Protein AF-A0A7V8V352-F1 (afdb_monomer)

Sequence (129 aa):
MIEIRHKSSGDVLRQLKLKTLAGAKLSDCDLSMAKLRGNFSRANLNRSDLRASDLKGANLRRASLKKDCLEGAIFIGADLTDANLEGAKLTGAKFFNAILRGTLLEDSEMDIRVGNGGLGKKNKSPSKS

Nearest PDB structures (foldseek):
  4ycq-assembly1_A-2  TM=8.518E-01  e=5.090E-07  synthetic construct
  2f3l-assembly1_A  TM=9.581E-01  e=6.364E-06  Crocosphaera subtropica ATCC 51142
  2j8i-assembly2_B  TM=8.548E-01  e=1.098E-06  Nostoc punctiforme
  2j8k-assembly1_A  TM=4.175E-01  e=5.377E-07  Nostoc punctiforme
  2o6w-assembly1_A  TM=4.391E-01  e=4.578E-06  Cyanothece

Structure (mmCIF, N/CA/C/O backbone):
data_AF-A0A7V8V352-F1
#
_entry.id   AF-A0A7V8V352-F1
#
loop_
_atom_site.group_PDB
_atom_site.id
_atom_site.type_symbol
_atom_site.label_atom_id
_atom_site.label_alt_id
_atom_site.label_comp_id
_atom_site.label_asym_id
_atom_site.label_entity_id
_atom_site.label_seq_id
_atom_site.pdbx_PDB_ins_code
_atom_site.Cartn_x
_atom_site.Cartn_y
_atom_site.Cartn_z
_atom_site.occupancy
_atom_site.B_iso_or_equiv
_atom_site.auth_seq_id
_atom_site.auth_comp_id
_atom_site.auth_asym_id
_atom_site.auth_atom_id
_atom_site.pdbx_PDB_model_num
ATOM 1 N N . MET A 1 1 ? 12.913 0.158 -5.454 1.00 65.50 1 MET A N 1
ATOM 2 C CA . MET A 1 1 ? 13.068 -1.297 -5.654 1.00 65.50 1 MET A CA 1
ATOM 3 C C . MET A 1 1 ? 11.848 -1.947 -5.040 1.00 65.50 1 MET A C 1
ATOM 5 O O . MET A 1 1 ? 11.530 -1.584 -3.917 1.00 65.50 1 MET A O 1
ATOM 9 N N . ILE A 1 2 ? 11.145 -2.792 -5.792 1.00 69.75 2 ILE A N 1
ATOM 10 C CA . ILE A 1 2 ? 9.929 -3.483 -5.342 1.00 69.75 2 ILE A CA 1
ATOM 11 C C . ILE A 1 2 ? 10.228 -4.978 -5.286 1.00 69.75 2 ILE A C 1
ATOM 13 O O . ILE A 1 2 ? 10.821 -5.519 -6.219 1.00 69.75 2 ILE A O 1
ATOM 17 N N . GLU A 1 3 ? 9.840 -5.626 -4.195 1.00 76.88 3 GLU A N 1
ATOM 18 C CA . GLU A 1 3 ? 10.036 -7.058 -3.962 1.00 76.88 3 GLU A CA 1
ATOM 19 C C . GLU A 1 3 ? 8.672 -7.750 -3.998 1.00 76.88 3 GLU A C 1
ATOM 21 O O . GLU A 1 3 ? 7.782 -7.378 -3.239 1.00 76.88 3 GLU A O 1
ATOM 26 N N . ILE A 1 4 ? 8.508 -8.733 -4.882 1.00 71.75 4 ILE A N 1
ATOM 27 C CA . ILE A 1 4 ? 7.355 -9.642 -4.904 1.00 71.75 4 ILE A CA 1
ATOM 28 C C . ILE A 1 4 ? 7.743 -10.875 -4.098 1.00 71.75 4 ILE A C 1
ATOM 30 O O . ILE A 1 4 ? 8.831 -11.420 -4.316 1.00 71.75 4 ILE A O 1
ATOM 34 N N . ARG A 1 5 ? 6.877 -11.302 -3.177 1.00 73.44 5 ARG A N 1
ATOM 35 C CA . ARG A 1 5 ? 7.176 -12.360 -2.211 1.00 73.44 5 ARG A CA 1
ATOM 36 C C . ARG A 1 5 ? 6.259 -13.566 -2.373 1.00 73.44 5 ARG A C 1
AT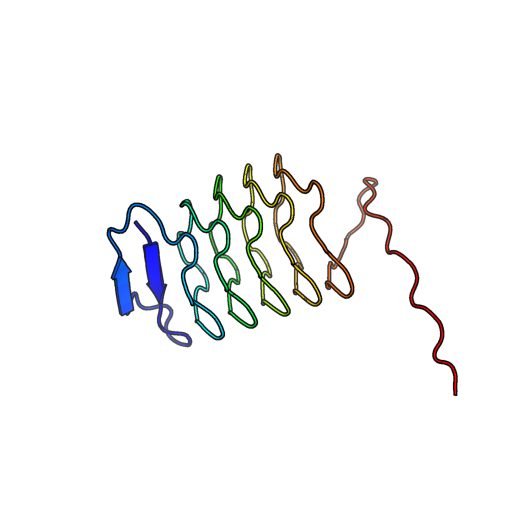OM 38 O O . ARG A 1 5 ? 5.153 -13.458 -2.891 1.00 73.44 5 ARG A O 1
ATOM 45 N N . HIS A 1 6 ? 6.755 -14.731 -1.979 1.00 73.44 6 HIS A N 1
ATOM 46 C CA . HIS A 1 6 ? 5.988 -15.964 -1.957 1.00 73.44 6 HIS A CA 1
ATOM 47 C C . HIS A 1 6 ? 5.031 -15.955 -0.768 1.00 73.44 6 HIS A C 1
ATOM 49 O O . HIS A 1 6 ? 5.440 -15.667 0.355 1.00 73.44 6 HIS A O 1
ATOM 55 N N . LYS A 1 7 ? 3.770 -16.313 -1.014 1.00 55.19 7 LYS A N 1
ATOM 56 C CA . LYS A 1 7 ? 2.672 -16.119 -0.063 1.00 55.19 7 LYS A CA 1
ATOM 57 C C . LYS A 1 7 ? 2.824 -16.824 1.278 1.00 55.19 7 LYS A C 1
ATOM 59 O O . LYS A 1 7 ? 2.442 -16.283 2.310 1.00 55.19 7 LYS A O 1
ATOM 64 N N . SER A 1 8 ? 3.354 -18.043 1.278 1.00 61.47 8 SER A N 1
ATOM 65 C CA . SER A 1 8 ? 3.478 -18.838 2.506 1.00 61.47 8 SER A CA 1
ATOM 66 C C . SER A 1 8 ? 4.854 -18.747 3.158 1.00 61.47 8 SER A C 1
ATOM 68 O O . SER A 1 8 ? 4.941 -18.842 4.377 1.00 61.47 8 SER A O 1
ATOM 70 N N . SER A 1 9 ? 5.920 -18.565 2.374 1.00 77.12 9 SER A N 1
ATOM 71 C CA . SER A 1 9 ? 7.295 -18.558 2.896 1.00 77.12 9 SER A CA 1
ATOM 72 C C . SER A 1 9 ? 7.881 -17.157 3.079 1.00 77.12 9 SER A C 1
ATOM 74 O O . SER A 1 9 ? 8.866 -16.999 3.789 1.00 77.12 9 SER A O 1
ATOM 76 N N . GLY A 1 10 ? 7.297 -16.126 2.458 1.00 69.06 10 GLY A N 1
ATOM 77 C CA . GLY A 1 10 ? 7.813 -14.754 2.489 1.00 69.06 10 GLY A CA 1
ATOM 78 C C . GLY A 1 10 ? 9.064 -14.528 1.630 1.00 69.06 10 GLY A C 1
ATOM 79 O O . GLY A 1 10 ? 9.573 -13.401 1.583 1.00 69.06 10 GLY A O 1
ATOM 80 N N . ASP A 1 11 ? 9.549 -15.563 0.936 1.00 78.25 11 ASP A N 1
ATOM 81 C CA . ASP A 1 11 ? 10.738 -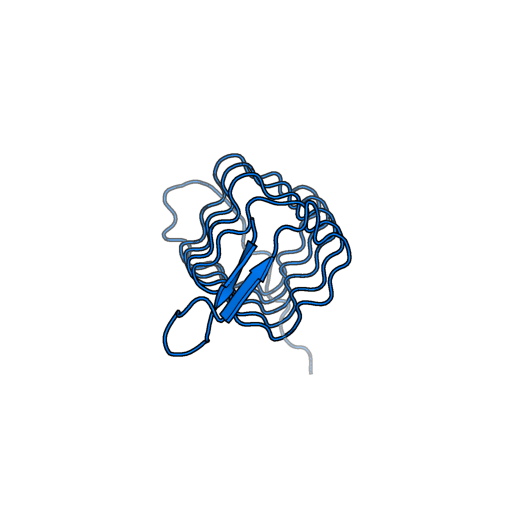15.503 0.084 1.00 78.25 11 ASP A CA 1
ATOM 82 C C . ASP A 1 11 ? 10.558 -14.497 -1.046 1.00 78.25 11 ASP A C 1
ATOM 84 O O . ASP A 1 11 ? 9.487 -14.400 -1.639 1.00 78.25 11 ASP A O 1
ATOM 88 N N . VAL A 1 12 ? 11.612 -13.759 -1.392 1.00 79.38 12 VAL A N 1
ATOM 89 C CA . VAL A 1 12 ? 11.563 -12.832 -2.528 1.00 79.38 12 VAL A CA 1
ATOM 90 C C . VAL A 1 12 ? 11.571 -13.636 -3.830 1.00 79.38 12 VAL A C 1
ATOM 92 O O . VAL A 1 12 ? 12.616 -14.106 -4.267 1.00 79.38 12 VAL A O 1
ATOM 95 N N . LEU A 1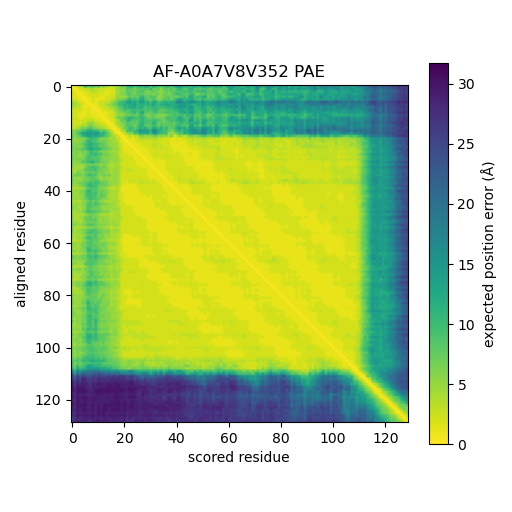 13 ? 10.410 -13.753 -4.478 1.00 69.75 13 LEU A N 1
ATOM 96 C CA . LEU A 1 13 ? 10.254 -14.410 -5.780 1.00 69.75 13 LEU A CA 1
ATOM 97 C C . LEU A 1 13 ? 10.838 -13.572 -6.913 1.00 69.75 13 LEU A C 1
ATOM 99 O O . LEU A 1 13 ? 11.378 -14.100 -7.884 1.00 69.75 13 LEU A O 1
ATOM 103 N N . ARG A 1 14 ? 10.685 -12.246 -6.827 1.00 72.81 14 ARG A N 1
ATOM 104 C CA . ARG A 1 14 ? 11.129 -11.342 -7.888 1.00 72.81 14 ARG A CA 1
ATOM 105 C C . ARG A 1 14 ? 11.463 -9.965 -7.348 1.00 72.81 14 ARG A C 1
ATOM 107 O O . ARG A 1 14 ? 10.678 -9.355 -6.629 1.00 72.81 14 ARG A O 1
ATOM 114 N N . GLN A 1 15 ? 12.602 -9.435 -7.782 1.00 75.25 15 GLN A N 1
ATOM 115 C CA . GLN A 1 15 ? 12.971 -8.039 -7.573 1.00 75.25 15 GLN A CA 1
ATOM 116 C C . GLN A 1 15 ? 12.700 -7.239 -8.847 1.00 75.25 15 GLN A C 1
ATOM 118 O O . GLN A 1 15 ? 13.217 -7.549 -9.920 1.00 75.25 15 GLN A O 1
ATOM 123 N N . LEU A 1 16 ? 11.901 -6.183 -8.731 1.00 72.50 16 LEU A N 1
ATOM 124 C CA . LEU A 1 16 ? 11.629 -5.247 -9.813 1.00 72.50 16 LEU A CA 1
ATOM 125 C C . LEU A 1 16 ? 12.399 -3.946 -9.566 1.00 72.50 16 LEU A C 1
ATOM 127 O O . LEU A 1 16 ? 12.129 -3.189 -8.626 1.00 72.50 16 LEU A O 1
ATOM 131 N N . LYS A 1 17 ? 13.348 -3.651 -10.459 1.00 69.00 17 LYS A N 1
ATOM 132 C CA . LYS A 1 17 ? 14.024 -2.345 -10.555 1.00 69.00 17 LYS A CA 1
ATOM 133 C C . LYS A 1 17 ? 13.225 -1.374 -11.434 1.00 69.00 17 LYS A C 1
ATOM 135 O O . LYS A 1 17 ? 13.781 -0.682 -12.278 1.00 69.00 17 LYS A O 1
ATOM 140 N N . LEU A 1 18 ? 11.907 -1.337 -11.260 1.00 66.69 18 LEU A N 1
ATOM 141 C CA . LEU A 1 18 ? 11.051 -0.392 -11.973 1.00 66.69 18 LEU A CA 1
ATOM 142 C C . LEU A 1 18 ? 10.978 0.922 -11.188 1.00 66.69 18 LEU A C 1
ATOM 144 O O . LEU A 1 18 ? 10.818 0.917 -9.967 1.00 66.69 18 LEU A O 1
ATOM 148 N N . LYS A 1 19 ? 11.108 2.054 -11.893 1.00 70.50 19 LYS A N 1
ATOM 149 C CA . LYS A 1 19 ? 10.928 3.397 -11.309 1.00 70.50 19 LYS A CA 1
ATOM 150 C C . LYS A 1 19 ? 9.455 3.696 -10.993 1.00 70.50 19 LYS A C 1
ATOM 152 O O . LYS A 1 19 ? 9.170 4.594 -10.208 1.00 70.50 19 LYS A O 1
ATOM 157 N N . THR A 1 20 ? 8.526 2.956 -11.600 1.00 82.94 20 THR A N 1
ATOM 158 C CA . THR A 1 20 ? 7.081 3.140 -11.450 1.00 82.94 20 THR A CA 1
ATOM 159 C C . THR A 1 20 ? 6.334 1.823 -11.670 1.00 82.94 20 THR A C 1
ATOM 161 O O . THR A 1 20 ? 6.744 1.003 -12.489 1.00 82.94 20 THR A O 1
ATOM 164 N N . LEU A 1 21 ? 5.241 1.647 -10.936 1.00 88.50 21 LEU A N 1
ATOM 165 C CA . LEU A 1 21 ? 4.181 0.659 -11.139 1.00 88.50 21 LEU A CA 1
ATOM 166 C C . LEU A 1 21 ? 2.832 1.366 -11.366 1.00 88.50 21 LEU A C 1
ATOM 168 O O . LEU A 1 21 ? 1.769 0.814 -11.089 1.00 88.50 21 LEU A O 1
ATOM 172 N N . ALA A 1 22 ? 2.859 2.606 -11.863 1.00 93.38 22 ALA A N 1
ATOM 173 C CA . ALA A 1 22 ? 1.646 3.326 -12.217 1.00 93.38 22 ALA A CA 1
ATOM 174 C C . ALA A 1 22 ? 0.837 2.537 -13.260 1.00 93.38 22 ALA A C 1
ATOM 176 O O . ALA A 1 22 ? 1.385 2.081 -14.264 1.00 93.38 22 ALA A O 1
ATOM 177 N N . GLY A 1 23 ? -0.459 2.354 -13.008 1.00 93.38 23 GLY A N 1
ATOM 178 C CA . GLY A 1 23 ? -1.343 1.554 -13.862 1.00 93.38 23 GLY A CA 1
ATOM 179 C C . GLY A 1 23 ? -1.059 0.046 -13.866 1.00 93.38 23 GLY A C 1
ATOM 180 O O . GLY A 1 23 ? -1.654 -0.672 -14.669 1.00 93.38 23 GLY A O 1
ATOM 181 N N . ALA A 1 24 ? -0.161 -0.454 -13.008 1.00 91.88 24 ALA A N 1
ATOM 182 C CA . ALA A 1 24 ? 0.156 -1.876 -12.959 1.00 91.88 24 ALA A CA 1
ATOM 183 C C . ALA A 1 24 ? -1.071 -2.710 -12.565 1.00 91.88 24 ALA A C 1
ATOM 185 O O . ALA A 1 24 ? -1.890 -2.301 -11.739 1.00 91.88 24 ALA A O 1
ATOM 186 N N . LYS A 1 25 ? -1.174 -3.904 -13.151 1.00 93.25 25 LYS A N 1
ATOM 187 C CA . LYS A 1 25 ? -2.176 -4.912 -12.797 1.00 93.25 25 LYS A CA 1
ATOM 188 C C . LYS A 1 25 ? -1.541 -5.872 -11.799 1.00 93.25 25 LYS A C 1
ATOM 190 O O . LYS A 1 25 ? -0.742 -6.717 -12.185 1.00 93.25 25 LYS A O 1
ATOM 195 N N . LEU A 1 26 ? -1.861 -5.670 -10.531 1.00 89.88 26 LEU A N 1
ATOM 196 C CA . LEU A 1 26 ? -1.328 -6.389 -9.376 1.00 89.88 26 LEU A CA 1
ATOM 197 C C . LEU A 1 26 ? -2.464 -6.983 -8.538 1.00 89.88 26 LEU A C 1
ATOM 199 O O . LEU A 1 26 ? -2.278 -7.211 -7.355 1.00 89.88 26 LEU A O 1
ATOM 203 N N . SER A 1 27 ? -3.650 -7.176 -9.117 1.00 93.31 27 SER A N 1
ATOM 204 C CA . SER A 1 27 ? -4.775 -7.777 -8.406 1.00 93.31 27 SER A CA 1
ATOM 205 C C . SER A 1 27 ? -4.454 -9.209 -7.994 1.00 93.31 27 SER A C 1
ATOM 207 O O . SER A 1 27 ? -3.731 -9.909 -8.708 1.00 93.31 27 SER A O 1
ATOM 209 N N . ASP A 1 28 ? -5.031 -9.637 -6.873 1.00 91.25 28 ASP A N 1
ATOM 210 C CA . ASP A 1 28 ? -4.913 -10.999 -6.346 1.00 91.25 28 ASP A CA 1
ATOM 211 C C . ASP A 1 28 ? -3.444 -11.428 -6.073 1.00 91.25 28 ASP A C 1
ATOM 213 O O . ASP A 1 28 ? -3.125 -12.619 -6.039 1.00 91.25 28 ASP A O 1
ATOM 217 N N . CYS A 1 29 ? -2.532 -10.464 -5.883 1.00 87.38 29 CYS A N 1
ATOM 218 C CA . CYS A 1 29 ? -1.110 -10.713 -5.643 1.00 87.38 29 CYS A CA 1
ATOM 219 C C . CYS A 1 29 ? -0.791 -10.854 -4.151 1.00 87.38 29 CYS A C 1
ATOM 221 O O . CYS A 1 29 ? -1.459 -10.279 -3.291 1.00 87.38 29 CYS A O 1
ATOM 223 N N . ASP A 1 30 ? 0.301 -11.560 -3.850 1.00 89.25 30 ASP A N 1
ATOM 224 C CA . ASP A 1 30 ? 0.933 -11.471 -2.538 1.00 89.25 30 ASP A CA 1
ATOM 225 C C . ASP A 1 30 ? 2.034 -10.409 -2.541 1.00 89.25 30 ASP A C 1
ATOM 227 O O . ASP A 1 30 ? 3.055 -10.523 -3.228 1.00 89.25 30 ASP A O 1
ATOM 231 N N . LEU A 1 31 ? 1.787 -9.352 -1.781 1.00 89.81 31 LEU A N 1
ATOM 232 C CA . LEU A 1 31 ? 2.686 -8.233 -1.538 1.00 89.81 31 LEU A CA 1
ATOM 233 C C . LEU A 1 31 ? 2.871 -8.023 -0.025 1.00 89.81 31 LEU A C 1
ATOM 235 O O . LEU A 1 31 ? 3.236 -6.928 0.420 1.00 89.81 31 LEU A O 1
ATOM 239 N N . SER A 1 32 ? 2.620 -9.061 0.775 1.00 90.94 32 SER A N 1
ATOM 240 C CA . SER A 1 32 ? 2.795 -9.016 2.219 1.00 90.94 32 SER A CA 1
ATOM 241 C C . SER A 1 32 ? 4.263 -8.739 2.554 1.00 90.94 32 SER A C 1
ATOM 243 O O . SER A 1 32 ? 5.190 -9.220 1.897 1.00 90.94 32 SER A O 1
ATOM 245 N N . MET A 1 33 ? 4.492 -7.869 3.540 1.00 91.06 33 MET A N 1
ATOM 246 C CA . MET A 1 33 ? 5.818 -7.385 3.950 1.00 91.06 33 MET A CA 1
ATOM 247 C C . MET A 1 33 ? 6.661 -6.742 2.826 1.00 91.06 33 MET A C 1
ATOM 249 O O . MET A 1 33 ? 7.861 -6.505 3.000 1.00 91.06 33 MET A O 1
ATOM 253 N N . ALA A 1 34 ? 6.079 -6.461 1.656 1.00 88.94 34 ALA A N 1
ATOM 254 C CA . ALA A 1 34 ? 6.814 -5.903 0.532 1.00 88.94 34 ALA A CA 1
ATOM 255 C C . ALA A 1 34 ? 7.206 -4.441 0.787 1.00 88.94 34 ALA A C 1
ATOM 257 O O . ALA A 1 34 ? 6.478 -3.667 1.410 1.00 88.94 34 ALA A O 1
ATOM 258 N N . LYS A 1 35 ? 8.356 -4.034 0.239 1.00 90.56 35 LYS A N 1
ATOM 259 C CA . LYS A 1 35 ? 8.786 -2.630 0.211 1.00 90.56 35 LYS A CA 1
ATOM 260 C C . LYS A 1 35 ? 8.210 -1.947 -1.031 1.00 90.56 35 LYS A C 1
ATOM 262 O O . LYS A 1 35 ? 8.707 -2.140 -2.139 1.00 90.56 35 LYS A O 1
ATOM 267 N N . LEU A 1 36 ? 7.177 -1.130 -0.843 1.00 90.94 36 LEU A N 1
ATOM 268 C CA . LEU A 1 36 ? 6.341 -0.532 -1.891 1.00 90.94 36 LEU A CA 1
ATOM 269 C C . LEU A 1 36 ? 6.373 1.009 -1.867 1.00 90.94 36 LEU A C 1
ATOM 271 O O . LEU A 1 36 ? 5.382 1.677 -2.145 1.00 90.94 36 LEU A O 1
ATOM 275 N N . ARG A 1 37 ? 7.531 1.612 -1.582 1.00 90.50 37 ARG A N 1
ATOM 276 C CA . ARG A 1 37 ? 7.719 3.078 -1.476 1.00 90.50 37 ARG A CA 1
ATOM 277 C C . ARG A 1 37 ? 7.809 3.817 -2.829 1.00 90.50 37 ARG A C 1
ATOM 279 O O . ARG A 1 37 ? 8.671 4.669 -3.023 1.00 90.50 37 ARG A O 1
ATOM 286 N N . GLY A 1 38 ? 6.999 3.426 -3.810 1.00 91.00 38 GLY A N 1
ATOM 287 C CA . GLY A 1 38 ? 7.105 3.864 -5.209 1.00 91.00 38 GLY A CA 1
ATOM 288 C C . GLY A 1 38 ? 5.875 4.597 -5.743 1.00 91.00 38 GLY A C 1
ATOM 289 O O . GLY A 1 38 ? 4.968 4.967 -5.002 1.00 91.00 38 GLY A O 1
ATOM 290 N N . ASN A 1 39 ? 5.840 4.792 -7.063 1.00 94.12 39 ASN A N 1
ATOM 291 C CA . ASN A 1 39 ? 4.654 5.284 -7.757 1.00 94.12 39 ASN A CA 1
ATOM 292 C C . ASN A 1 39 ? 3.757 4.114 -8.183 1.00 94.12 39 ASN A C 1
ATOM 294 O O . ASN A 1 39 ? 4.138 3.334 -9.047 1.00 94.12 39 ASN A O 1
ATOM 298 N N . PHE A 1 40 ? 2.572 4.043 -7.592 1.00 95.56 40 PHE A N 1
ATOM 299 C CA . PHE A 1 40 ? 1.488 3.093 -7.842 1.00 95.56 40 PHE A CA 1
ATOM 300 C C . PHE A 1 40 ? 0.213 3.818 -8.287 1.00 95.56 40 PHE A C 1
ATOM 302 O O . PHE A 1 40 ? -0.888 3.280 -8.182 1.00 95.56 40 PHE A O 1
ATOM 309 N N . SER A 1 41 ? 0.327 5.059 -8.763 1.00 97.44 41 SER A N 1
ATOM 310 C CA . SER A 1 41 ? -0.843 5.820 -9.191 1.00 97.44 41 SER A CA 1
ATOM 311 C C . SER A 1 41 ? -1.629 5.044 -10.249 1.00 97.44 41 SER A C 1
ATOM 313 O O . SER A 1 41 ? -1.059 4.502 -11.196 1.00 97.44 41 SER A O 1
ATOM 315 N N . ARG A 1 42 ? -2.951 4.961 -10.079 1.00 97.94 42 ARG A N 1
ATOM 316 C CA . ARG A 1 42 ? -3.857 4.180 -10.944 1.00 97.94 42 ARG A CA 1
ATOM 317 C C . ARG A 1 42 ? -3.576 2.670 -10.996 1.00 97.94 42 ARG A C 1
ATOM 319 O O . ARG A 1 42 ? -4.132 1.999 -11.862 1.00 97.94 42 ARG A O 1
ATOM 326 N N . ALA A 1 43 ? -2.716 2.125 -10.133 1.00 97.06 43 ALA A N 1
ATOM 327 C CA . ALA A 1 43 ? -2.501 0.683 -10.067 1.00 97.06 43 ALA A CA 1
ATOM 328 C C . ALA A 1 43 ? -3.774 -0.029 -9.592 1.00 97.06 43 ALA A C 1
ATOM 330 O O . ALA A 1 43 ? -4.534 0.498 -8.777 1.00 97.06 43 ALA A O 1
ATOM 331 N N . ASN A 1 44 ? -3.989 -1.238 -10.098 1.00 97.75 44 ASN A N 1
ATOM 332 C CA . ASN A 1 44 ? -5.027 -2.139 -9.622 1.00 97.75 44 ASN A CA 1
ATOM 333 C C . ASN A 1 44 ? -4.382 -3.181 -8.706 1.00 97.75 44 ASN A C 1
ATOM 335 O O . ASN A 1 44 ? -3.694 -4.069 -9.201 1.00 97.75 44 ASN A O 1
ATOM 339 N N . LEU A 1 45 ? -4.603 -3.048 -7.403 1.00 96.88 45 LEU A N 1
ATOM 340 C CA . LEU A 1 45 ? -4.125 -3.935 -6.343 1.00 96.88 45 LEU A CA 1
ATOM 341 C C . LEU A 1 45 ? -5.248 -4.808 -5.769 1.00 96.88 45 LEU A C 1
ATOM 343 O O . LEU A 1 45 ? -4.968 -5.614 -4.901 1.00 96.88 45 LEU A O 1
ATOM 347 N N . ASN A 1 46 ? -6.481 -4.701 -6.272 1.00 97.81 46 ASN A N 1
ATOM 348 C CA . ASN A 1 46 ? -7.664 -5.324 -5.674 1.00 97.81 46 ASN A CA 1
ATOM 349 C C . ASN A 1 46 ? -7.467 -6.785 -5.247 1.00 97.81 46 ASN A C 1
ATOM 351 O O . ASN A 1 46 ? -6.961 -7.601 -6.023 1.00 97.81 46 ASN A O 1
ATOM 355 N N . ARG A 1 47 ? -7.996 -7.112 -4.063 1.00 95.94 47 ARG A N 1
ATOM 356 C CA . ARG A 1 47 ? -7.936 -8.425 -3.408 1.00 95.94 47 ARG A CA 1
ATOM 357 C C . ARG A 1 47 ? -6.510 -8.930 -3.172 1.00 95.94 47 ARG A C 1
ATOM 359 O O . ARG A 1 47 ? -6.301 -10.138 -3.073 1.00 95.94 47 ARG A O 1
ATOM 366 N N . SER A 1 48 ? -5.532 -8.034 -3.087 1.00 94.81 48 SER A N 1
ATOM 367 C CA . SER A 1 48 ? -4.159 -8.424 -2.765 1.00 94.81 48 SER A CA 1
ATOM 368 C C . SER A 1 48 ? -3.936 -8.534 -1.267 1.00 94.81 48 SER A C 1
ATOM 370 O O . SER A 1 48 ? -4.632 -7.929 -0.446 1.00 94.81 48 SER A O 1
ATOM 372 N N . ASP A 1 49 ? -2.910 -9.298 -0.914 1.00 95.38 49 ASP A N 1
ATOM 373 C CA . ASP A 1 49 ? -2.370 -9.316 0.435 1.00 95.38 49 ASP A CA 1
ATOM 374 C C . ASP A 1 49 ? -1.246 -8.286 0.541 1.00 95.38 49 ASP A C 1
ATOM 376 O O . ASP A 1 49 ? -0.221 -8.402 -0.120 1.00 95.38 49 ASP A O 1
ATOM 380 N N . LEU A 1 50 ? -1.450 -7.257 1.354 1.00 95.31 50 LEU A N 1
ATOM 381 C CA . LEU A 1 50 ? -0.505 -6.176 1.625 1.00 95.31 50 LEU A CA 1
ATOM 382 C C . LEU A 1 50 ? -0.212 -6.076 3.130 1.00 95.31 50 LEU A C 1
ATOM 384 O O . LEU A 1 50 ? 0.237 -5.026 3.610 1.00 95.31 50 LEU A O 1
ATOM 388 N N . ARG A 1 51 ? -0.453 -7.152 3.891 1.00 95.50 51 ARG A N 1
ATOM 389 C CA . ARG A 1 51 ? -0.217 -7.176 5.337 1.00 95.50 51 ARG A CA 1
ATOM 390 C C . ARG A 1 51 ? 1.222 -6.813 5.657 1.00 95.50 51 ARG A C 1
ATOM 392 O O . ARG A 1 51 ? 2.155 -7.299 5.017 1.00 95.50 51 ARG A O 1
ATOM 399 N N . ALA A 1 52 ? 1.398 -5.935 6.640 1.00 95.12 52 ALA A N 1
ATOM 400 C CA . ALA A 1 52 ? 2.694 -5.422 7.085 1.00 95.12 52 ALA A CA 1
ATOM 401 C C . ALA A 1 52 ? 3.591 -4.843 5.964 1.00 95.12 52 ALA A C 1
ATOM 403 O O . ALA A 1 52 ? 4.804 -4.720 6.143 1.00 95.12 52 ALA A O 1
ATOM 404 N N . SER A 1 53 ? 3.027 -4.484 4.805 1.00 95.12 53 SER A N 1
ATOM 405 C CA . SER A 1 53 ? 3.788 -3.878 3.711 1.00 95.12 53 SER A CA 1
ATOM 406 C C . SER A 1 53 ? 4.224 -2.447 4.046 1.00 95.12 53 SER A C 1
ATOM 408 O O . SER A 1 53 ? 3.579 -1.719 4.807 1.00 95.12 53 SER A O 1
ATOM 410 N N . ASP A 1 54 ? 5.347 -2.032 3.468 1.00 95.38 54 ASP A N 1
ATOM 411 C CA . ASP A 1 54 ? 5.927 -0.707 3.657 1.00 95.38 54 ASP A CA 1
ATOM 412 C C . ASP A 1 54 ? 5.623 0.190 2.453 1.00 95.38 54 ASP A C 1
ATOM 414 O O . ASP A 1 54 ? 6.334 0.179 1.444 1.00 95.38 54 ASP A O 1
ATOM 418 N N . LEU A 1 55 ? 4.566 0.988 2.583 1.00 96.00 55 LEU A N 1
ATOM 419 C CA . LEU A 1 55 ? 4.076 1.958 1.601 1.00 96.00 55 LEU A CA 1
ATOM 420 C C . LEU A 1 55 ? 4.460 3.397 1.991 1.00 96.00 55 LEU A C 1
ATOM 422 O O . LEU A 1 55 ? 3.827 4.357 1.549 1.00 96.00 55 LEU A O 1
ATOM 426 N N . LYS A 1 56 ? 5.498 3.582 2.823 1.00 96.25 56 LYS A N 1
ATOM 427 C CA . LYS A 1 56 ? 5.919 4.913 3.281 1.00 96.25 56 LYS A CA 1
ATOM 428 C C . LYS A 1 56 ? 6.249 5.817 2.088 1.00 96.25 56 LYS A C 1
ATOM 430 O O . LYS A 1 56 ? 7.118 5.491 1.280 1.00 96.25 56 LYS A O 1
ATOM 435 N N . GLY A 1 57 ? 5.583 6.968 2.002 1.00 96.44 57 GLY A N 1
ATOM 436 C CA . GLY A 1 57 ? 5.770 7.935 0.915 1.00 96.44 57 GLY A CA 1
ATOM 437 C C . GLY A 1 57 ? 5.312 7.454 -0.467 1.00 96.44 57 GLY A C 1
ATOM 438 O O . GLY A 1 57 ? 5.654 8.085 -1.464 1.00 96.44 57 GLY A O 1
ATOM 439 N N . ALA A 1 58 ? 4.581 6.338 -0.561 1.00 96.50 58 ALA A N 1
ATOM 440 C CA . ALA A 1 58 ? 4.099 5.832 -1.839 1.00 96.50 58 ALA A CA 1
ATOM 441 C C . ALA A 1 58 ? 3.082 6.795 -2.472 1.00 96.50 58 ALA A C 1
ATOM 443 O O . ALA A 1 58 ? 2.248 7.385 -1.786 1.00 96.50 58 ALA A O 1
ATOM 444 N N . ASN A 1 59 ? 3.113 6.916 -3.799 1.00 97.62 59 ASN A N 1
ATOM 445 C CA . ASN A 1 59 ? 2.064 7.596 -4.555 1.00 97.62 59 ASN A CA 1
ATOM 446 C C . ASN A 1 59 ? 1.032 6.555 -5.000 1.00 97.62 59 ASN A C 1
ATOM 448 O O . ASN A 1 59 ? 1.287 5.801 -5.933 1.00 97.62 59 ASN A O 1
ATOM 452 N N . LEU A 1 60 ? -0.123 6.534 -4.346 1.00 98.06 60 LEU A N 1
ATOM 453 C CA . LEU A 1 60 ? -1.258 5.641 -4.594 1.00 98.06 60 LEU A CA 1
ATOM 454 C C . LEU A 1 60 ? -2.455 6.406 -5.170 1.00 98.06 60 LEU A C 1
ATOM 456 O O . LEU A 1 60 ? -3.596 5.953 -5.078 1.00 98.06 60 LEU A O 1
ATOM 460 N N . ARG A 1 61 ? -2.224 7.579 -5.771 1.00 98.50 61 ARG A N 1
ATOM 461 C CA . ARG A 1 61 ? -3.312 8.411 -6.290 1.00 98.50 61 ARG A CA 1
ATOM 462 C C . ARG A 1 61 ? -4.153 7.628 -7.286 1.00 98.50 61 ARG A C 1
ATOM 464 O O . ARG A 1 61 ? -3.616 7.107 -8.270 1.00 98.50 61 ARG A O 1
ATOM 471 N N . ARG A 1 62 ? -5.468 7.589 -7.071 1.00 98.56 62 ARG A N 1
ATOM 472 C CA . ARG A 1 62 ? -6.424 6.844 -7.910 1.00 98.56 62 ARG A CA 1
ATOM 473 C C . ARG A 1 62 ? -6.129 5.342 -8.024 1.00 98.56 62 ARG A C 1
ATOM 475 O O . ARG A 1 62 ? -6.587 4.715 -8.975 1.00 98.56 62 ARG A O 1
ATOM 482 N N . ALA A 1 63 ? -5.326 4.769 -7.127 1.00 98.50 63 ALA A N 1
ATOM 483 C CA . ALA A 1 63 ? -5.123 3.327 -7.077 1.00 98.50 63 ALA A CA 1
ATOM 484 C C . ALA A 1 63 ? -6.384 2.632 -6.544 1.00 98.50 63 ALA A C 1
ATOM 486 O O . ALA A 1 63 ? -7.133 3.201 -5.748 1.00 98.50 63 ALA A O 1
ATOM 487 N N . SER A 1 64 ? -6.608 1.396 -6.977 1.00 98.56 64 SER A N 1
ATOM 488 C CA . SER A 1 64 ? -7.697 0.5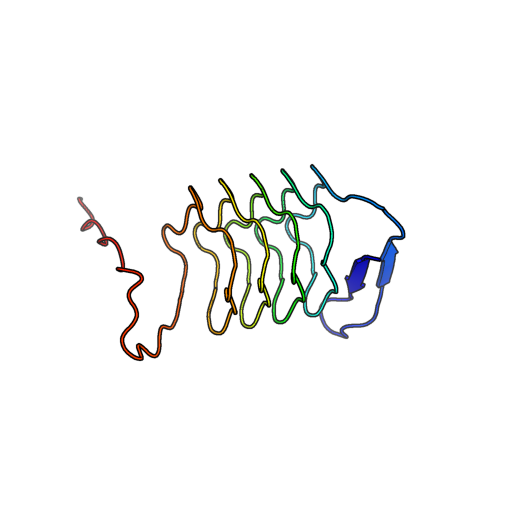49 -6.495 1.00 98.56 64 SER A CA 1
ATOM 489 C C . SER A 1 64 ? -7.113 -0.524 -5.580 1.00 98.56 64 SER A C 1
ATOM 491 O O . SER A 1 64 ? -6.352 -1.359 -6.0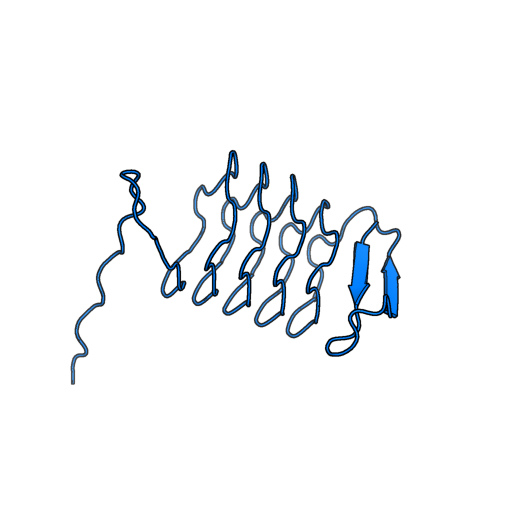55 1.00 98.56 64 SER A O 1
ATOM 493 N N . LEU A 1 65 ? -7.459 -0.475 -4.294 1.00 97.81 65 LEU A N 1
ATOM 494 C CA . LEU A 1 65 ? -7.073 -1.390 -3.210 1.00 97.81 65 LEU A CA 1
ATOM 495 C C . LEU A 1 65 ? -8.322 -2.050 -2.591 1.00 97.81 65 LEU A C 1
ATOM 497 O O . LEU A 1 65 ? -8.452 -2.188 -1.372 1.00 97.81 65 LEU A O 1
ATOM 501 N N . LYS A 1 66 ? -9.314 -2.371 -3.429 1.00 97.69 66 LYS A N 1
ATOM 502 C CA . LYS A 1 66 ? -10.598 -2.900 -2.963 1.00 97.69 66 LYS A CA 1
ATOM 503 C C . LYS A 1 66 ? -10.412 -4.280 -2.368 1.00 97.69 66 LYS A C 1
ATOM 505 O O . LYS A 1 66 ? -9.878 -5.164 -3.038 1.00 97.69 66 LYS A O 1
ATOM 510 N N . LYS A 1 67 ? -10.979 -4.495 -1.182 1.00 96.56 67 LYS A N 1
ATOM 511 C CA . LYS A 1 67 ? -10.957 -5.787 -0.482 1.00 96.56 67 LYS A CA 1
ATOM 512 C C . LYS A 1 67 ? -9.536 -6.313 -0.233 1.00 96.56 67 LYS A C 1
ATOM 514 O O . LYS A 1 67 ? -9.348 -7.522 -0.111 1.00 96.56 67 LYS A O 1
ATOM 519 N N . ASP A 1 68 ? -8.549 -5.420 -0.170 1.00 95.12 68 ASP A N 1
ATOM 520 C CA . ASP A 1 68 ? -7.168 -5.778 0.150 1.00 95.12 68 ASP A CA 1
ATOM 521 C C . ASP A 1 68 ? -7.021 -6.089 1.640 1.00 95.12 68 ASP A C 1
ATOM 523 O O . ASP A 1 68 ? -7.689 -5.499 2.498 1.00 95.12 68 ASP A O 1
ATOM 527 N N . CYS A 1 69 ? -6.096 -6.991 1.964 1.00 96.25 69 CYS A N 1
ATOM 528 C CA . CYS A 1 69 ? -5.671 -7.202 3.340 1.00 96.25 69 CYS A CA 1
ATOM 529 C C . CYS A 1 69 ? -4.504 -6.261 3.659 1.00 96.25 69 CYS A C 1
ATOM 531 O O . CYS A 1 69 ? -3.381 -6.493 3.228 1.00 96.25 69 CYS A O 1
ATOM 533 N N . LEU A 1 70 ? -4.770 -5.183 4.394 1.00 96.44 70 LEU A N 1
ATOM 534 C CA . LEU A 1 70 ? -3.824 -4.105 4.711 1.00 96.44 70 LEU A CA 1
ATOM 535 C C . LEU A 1 70 ? -3.475 -4.053 6.205 1.00 96.44 70 LEU A C 1
ATOM 537 O O . LEU A 1 70 ? -3.036 -3.022 6.720 1.00 96.44 70 LEU A O 1
ATOM 541 N N . GLU A 1 71 ? -3.664 -5.161 6.919 1.00 95.62 71 GLU A N 1
ATOM 542 C CA . GLU A 1 71 ? -3.421 -5.222 8.357 1.00 95.62 71 GLU A CA 1
ATOM 543 C C . GLU A 1 71 ? -1.947 -4.912 8.652 1.00 95.62 71 GLU A C 1
ATOM 545 O O . GLU A 1 71 ? -1.031 -5.500 8.073 1.00 95.62 71 GLU A O 1
ATOM 550 N N . GLY A 1 72 ? -1.703 -3.930 9.519 1.00 95.25 72 GLY A N 1
ATOM 551 C CA . GLY A 1 72 ? -0.353 -3.465 9.846 1.00 95.25 72 GLY A CA 1
ATOM 552 C C . GLY A 1 72 ? 0.402 -2.745 8.717 1.00 95.25 72 GLY A C 1
ATOM 553 O O . GLY A 1 72 ? 1.577 -2.427 8.905 1.00 95.25 72 GLY A O 1
ATOM 554 N N . ALA A 1 73 ? -0.219 -2.472 7.562 1.00 97.06 73 ALA A N 1
ATOM 555 C CA . ALA A 1 73 ? 0.434 -1.772 6.455 1.00 97.06 73 ALA A CA 1
ATOM 556 C C . ALA A 1 73 ? 0.850 -0.338 6.843 1.00 97.06 73 ALA A C 1
ATOM 558 O O . ALA A 1 73 ? 0.161 0.364 7.591 1.00 97.06 73 ALA A O 1
ATOM 559 N N . ILE A 1 74 ? 1.995 0.122 6.334 1.00 97.62 74 ILE A N 1
ATOM 560 C CA . ILE A 1 74 ? 2.592 1.412 6.700 1.00 97.62 74 ILE A CA 1
ATOM 561 C C . ILE A 1 74 ? 2.408 2.412 5.558 1.00 97.62 74 ILE A C 1
ATOM 563 O O . ILE A 1 74 ? 3.186 2.423 4.614 1.00 97.62 74 ILE A O 1
ATOM 567 N N . PHE A 1 75 ? 1.441 3.317 5.687 1.00 97.31 75 PHE A N 1
ATOM 568 C CA . PHE A 1 75 ? 1.136 4.392 4.732 1.00 97.31 75 PHE A CA 1
ATOM 569 C C . PHE A 1 75 ? 1.711 5.756 5.140 1.00 97.31 75 PHE A C 1
ATOM 571 O O . PHE A 1 75 ? 1.232 6.798 4.699 1.00 97.31 75 PHE A O 1
ATOM 578 N N . ILE A 1 76 ? 2.722 5.789 6.011 1.00 97.50 76 ILE A N 1
ATOM 579 C CA . ILE A 1 76 ? 3.247 7.048 6.556 1.00 97.50 76 ILE A CA 1
ATOM 580 C C . ILE A 1 76 ? 3.712 7.972 5.419 1.00 97.50 76 ILE A C 1
ATOM 582 O O . ILE A 1 76 ? 4.596 7.609 4.643 1.00 97.50 76 ILE A O 1
ATOM 586 N N . GLY A 1 77 ? 3.132 9.169 5.317 1.00 97.12 77 GLY A N 1
ATOM 587 C CA . GLY A 1 77 ? 3.440 10.131 4.254 1.00 97.12 77 GLY A CA 1
ATOM 588 C C . GLY A 1 77 ? 2.994 9.728 2.840 1.00 97.12 77 GLY A C 1
ATOM 589 O O . GLY A 1 77 ? 3.437 10.356 1.883 1.00 97.12 77 GLY A O 1
ATOM 590 N N . ALA A 1 78 ? 2.192 8.671 2.675 1.00 98.00 78 ALA A N 1
ATOM 591 C CA . ALA A 1 78 ? 1.709 8.232 1.365 1.00 98.00 78 ALA A CA 1
ATOM 592 C C . ALA A 1 78 ? 0.602 9.154 0.820 1.00 98.00 78 ALA A C 1
ATOM 594 O O . ALA A 1 78 ? -0.195 9.697 1.584 1.00 98.00 78 ALA A O 1
ATOM 595 N N . ASP A 1 79 ? 0.514 9.295 -0.504 1.00 98.50 79 ASP A N 1
ATOM 596 C CA . ASP A 1 79 ? -0.576 10.015 -1.175 1.00 98.50 79 ASP A CA 1
ATOM 597 C C . ASP A 1 79 ? -1.623 9.022 -1.695 1.00 98.50 79 ASP A C 1
ATOM 599 O O . ASP A 1 79 ? -1.394 8.355 -2.703 1.00 98.50 79 ASP A O 1
ATOM 603 N N . LEU A 1 80 ? -2.772 8.939 -1.022 1.00 98.31 80 LEU A N 1
ATOM 604 C CA . LEU A 1 80 ? -3.928 8.121 -1.400 1.00 98.31 80 LEU A CA 1
ATOM 605 C C . LEU A 1 80 ? -5.067 8.965 -1.996 1.00 98.31 80 LEU A C 1
ATOM 607 O O . LEU A 1 80 ? -6.229 8.553 -1.955 1.00 98.31 80 LEU A O 1
ATOM 611 N N . THR A 1 81 ? -4.766 10.145 -2.552 1.00 98.56 81 THR A N 1
ATOM 612 C CA . THR A 1 81 ? -5.793 11.015 -3.143 1.00 98.56 81 THR A CA 1
ATOM 613 C C . THR A 1 81 ? -6.611 10.256 -4.192 1.00 98.56 81 THR A C 1
ATOM 615 O O . THR A 1 81 ? -6.047 9.689 -5.132 1.00 98.56 81 THR A O 1
ATOM 618 N N . ASP A 1 82 ? -7.936 10.262 -4.046 1.00 98.50 82 ASP A N 1
ATOM 619 C CA . ASP A 1 82 ? -8.897 9.541 -4.895 1.00 98.50 82 ASP A CA 1
ATOM 620 C C . ASP A 1 82 ? -8.673 8.010 -4.968 1.00 98.50 82 ASP A C 1
ATOM 622 O O . ASP A 1 82 ? -9.133 7.360 -5.909 1.00 98.50 82 ASP A O 1
ATOM 626 N N . ALA A 1 83 ? -7.923 7.411 -4.036 1.00 98.38 83 ALA A N 1
ATOM 627 C CA . ALA A 1 83 ? -7.735 5.961 -3.983 1.00 98.38 83 ALA A CA 1
ATOM 628 C C . ALA A 1 83 ? -8.999 5.252 -3.479 1.00 98.38 83 ALA A C 1
ATOM 630 O O . ALA A 1 83 ? -9.774 5.810 -2.702 1.00 98.38 83 ALA A O 1
ATOM 631 N N . ASN A 1 84 ? -9.191 4.000 -3.883 1.00 98.31 84 ASN A N 1
ATOM 632 C CA . ASN A 1 84 ? -10.335 3.204 -3.458 1.00 98.31 84 ASN A CA 1
ATOM 633 C C . ASN A 1 84 ? -9.899 2.065 -2.527 1.00 98.31 84 ASN A C 1
ATOM 635 O O . ASN A 1 84 ? -9.241 1.135 -2.975 1.00 98.31 84 ASN A O 1
ATOM 639 N N . LEU A 1 85 ? -10.282 2.148 -1.255 1.00 97.56 85 LEU A N 1
ATOM 640 C CA . LEU A 1 85 ? -10.022 1.183 -0.180 1.00 97.56 85 LEU A CA 1
ATOM 641 C C . LEU A 1 85 ? -11.320 0.497 0.290 1.00 97.56 85 LEU A C 1
ATOM 643 O O . LEU A 1 85 ? -11.413 0.027 1.424 1.00 97.56 85 LEU A O 1
ATOM 647 N N . GLU A 1 86 ? -12.340 0.456 -0.569 1.00 96.81 86 GLU A N 1
ATOM 648 C CA . GLU A 1 86 ? -13.635 -0.158 -0.274 1.00 96.81 86 GLU A CA 1
ATOM 649 C C . GLU A 1 86 ? -13.468 -1.627 0.148 1.00 96.81 86 GLU A C 1
ATOM 651 O O . GLU A 1 86 ? -12.823 -2.421 -0.546 1.00 96.81 86 GLU A O 1
ATOM 656 N N . GLY A 1 87 ? -14.032 -1.992 1.300 1.00 96.25 87 GLY A N 1
ATOM 657 C CA . GLY A 1 87 ? -13.947 -3.343 1.858 1.00 96.25 87 GLY A CA 1
ATOM 658 C C . GLY A 1 87 ? -12.549 -3.783 2.311 1.00 96.25 87 GLY A C 1
ATOM 659 O O . GLY A 1 87 ? -12.352 -4.969 2.574 1.00 96.25 87 GLY A O 1
ATOM 660 N N . ALA A 1 88 ? -11.554 -2.890 2.351 1.00 96.94 88 ALA A N 1
ATOM 661 C CA . ALA A 1 88 ? -10.195 -3.249 2.751 1.00 96.94 88 ALA A CA 1
ATOM 662 C C . ALA A 1 88 ? -10.068 -3.453 4.271 1.00 96.94 88 ALA A C 1
ATOM 664 O O . ALA A 1 88 ? -10.713 -2.760 5.060 1.00 96.94 88 ALA A O 1
ATOM 665 N N . LYS A 1 89 ? -9.189 -4.368 4.693 1.00 96.62 89 LYS A N 1
ATOM 666 C CA . LYS A 1 89 ? -8.910 -4.643 6.114 1.00 96.62 89 LYS A CA 1
ATOM 667 C C . LYS A 1 89 ? -7.729 -3.826 6.603 1.00 96.62 89 LYS A C 1
ATOM 669 O O . LYS A 1 89 ? -6.604 -4.074 6.194 1.00 96.62 89 LYS A O 1
ATOM 674 N N . LEU A 1 90 ? -7.974 -2.864 7.480 1.00 95.19 90 LEU A N 1
ATOM 675 C CA . LEU A 1 90 ? -7.038 -1.802 7.858 1.00 95.19 90 LEU A CA 1
ATOM 676 C C . LEU A 1 90 ? -6.608 -1.859 9.331 1.00 95.19 90 LEU A C 1
ATOM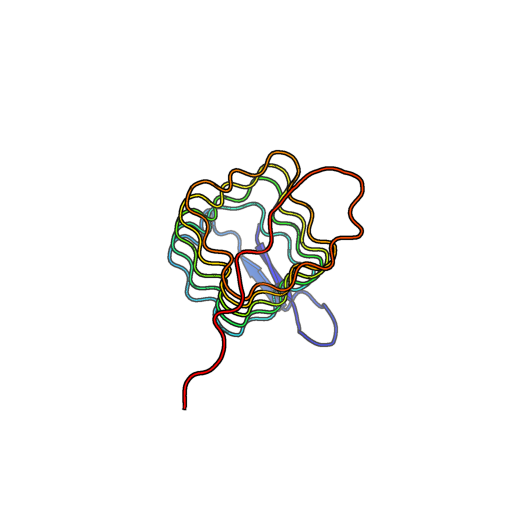 678 O O . LEU A 1 90 ? -5.996 -0.917 9.836 1.00 95.19 90 LEU A O 1
ATOM 682 N N . THR A 1 91 ? -6.899 -2.954 10.035 1.00 94.06 91 THR A N 1
ATOM 683 C CA . THR A 1 91 ? -6.503 -3.155 11.436 1.00 94.06 91 THR A CA 1
ATOM 684 C C . THR A 1 91 ? -5.002 -2.927 11.630 1.00 94.06 91 THR A C 1
ATOM 686 O O . THR A 1 91 ? -4.163 -3.581 11.015 1.00 94.06 91 THR A O 1
ATOM 689 N N . GLY A 1 92 ? -4.643 -1.960 12.477 1.00 93.62 92 GLY A N 1
ATOM 690 C CA . GLY A 1 92 ? -3.247 -1.613 12.766 1.00 93.62 92 GLY A CA 1
ATOM 691 C C . GLY A 1 92 ? -2.486 -0.903 11.635 1.00 93.62 92 GLY A C 1
ATOM 692 O O . GLY A 1 92 ? -1.287 -0.658 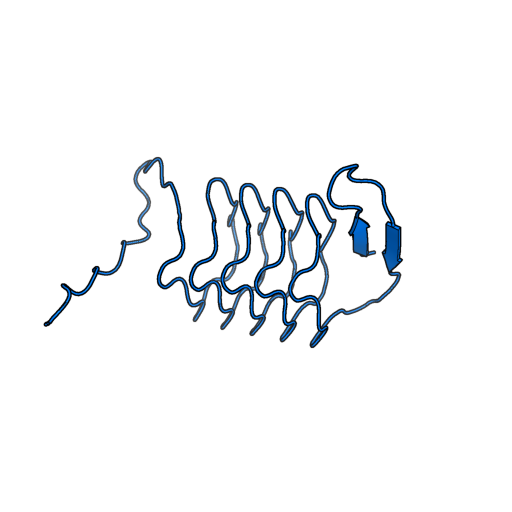11.789 1.00 93.62 92 GLY A O 1
ATOM 693 N N . ALA A 1 93 ? -3.140 -0.555 10.520 1.00 95.56 93 ALA A N 1
ATOM 694 C CA . ALA A 1 93 ? -2.518 0.225 9.455 1.00 95.56 93 ALA A CA 1
ATOM 695 C C . ALA A 1 93 ? -2.151 1.639 9.944 1.00 95.56 93 ALA A C 1
ATOM 697 O O . ALA A 1 93 ? -2.876 2.268 10.718 1.00 95.56 93 ALA A O 1
ATOM 698 N N . LYS A 1 94 ? -1.001 2.157 9.499 1.00 96.06 94 LYS A N 1
ATOM 699 C CA . LYS A 1 94 ? -0.434 3.427 9.982 1.00 96.06 94 LYS A CA 1
ATOM 700 C C . LYS A 1 94 ? -0.516 4.510 8.914 1.00 96.06 94 LYS A C 1
ATOM 702 O O . LYS A 1 94 ? 0.189 4.428 7.915 1.00 96.06 94 LYS A O 1
ATOM 707 N N . PHE A 1 95 ? -1.284 5.567 9.174 1.00 95.19 95 PHE A N 1
ATOM 708 C CA . PHE A 1 95 ? -1.551 6.660 8.223 1.00 95.19 95 PHE A CA 1
ATOM 709 C C . PHE A 1 95 ? -0.942 8.019 8.613 1.00 95.19 95 PHE A C 1
ATOM 711 O O . PHE A 1 95 ? -1.377 9.053 8.115 1.00 95.19 95 PHE A O 1
ATOM 718 N N . PHE A 1 96 ? 0.053 8.066 9.508 1.00 95.38 96 PHE A N 1
ATOM 719 C CA . PHE A 1 96 ? 0.651 9.342 9.934 1.00 95.38 96 PHE A CA 1
ATOM 720 C C . PHE A 1 96 ? 1.154 10.159 8.727 1.00 95.38 96 PHE A C 1
ATOM 722 O O . PHE A 1 96 ? 1.929 9.650 7.917 1.00 95.38 96 PHE A O 1
ATOM 729 N N . ASN A 1 97 ? 0.716 11.415 8.598 1.00 96.94 97 ASN A N 1
ATOM 730 C CA . ASN A 1 97 ? 0.980 12.302 7.452 1.00 96.94 97 ASN A CA 1
ATOM 731 C C . ASN A 1 97 ? 0.527 11.777 6.071 1.00 96.94 97 ASN A C 1
ATOM 733 O O . ASN A 1 97 ? 0.972 12.304 5.053 1.00 96.94 97 ASN A O 1
ATOM 737 N N . ALA A 1 98 ? -0.329 10.755 5.998 1.00 97.00 98 ALA A N 1
ATOM 738 C CA . ALA A 1 98 ? -0.894 10.309 4.727 1.00 97.00 98 ALA A CA 1
ATOM 739 C C . ALA A 1 98 ? -1.932 11.314 4.196 1.00 97.00 98 ALA A C 1
ATOM 741 O O . ALA A 1 98 ? -2.690 11.912 4.962 1.00 97.00 98 ALA A O 1
ATOM 742 N N . ILE A 1 99 ? -2.005 11.468 2.874 1.00 97.88 99 ILE A N 1
ATOM 743 C CA . ILE A 1 99 ? -3.014 12.296 2.205 1.00 97.88 99 ILE A CA 1
ATOM 744 C C . ILE A 1 99 ? -4.188 11.397 1.810 1.00 97.88 99 ILE A C 1
ATOM 746 O O . ILE A 1 99 ? -4.042 10.548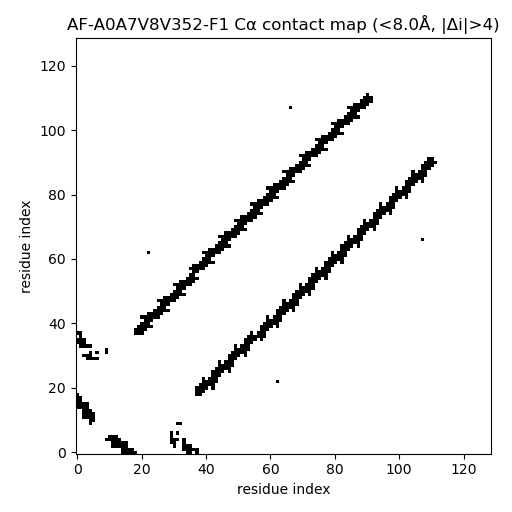 0.937 1.00 97.88 99 ILE A O 1
ATOM 750 N N . LEU A 1 100 ? -5.354 11.603 2.432 1.00 96.56 100 LEU A N 1
ATOM 751 C CA . LEU A 1 100 ? -6.565 10.780 2.245 1.00 96.56 100 LEU A CA 1
ATOM 752 C C . LEU A 1 100 ? -7.708 11.519 1.519 1.00 96.56 100 LEU A C 1
ATOM 754 O O . LEU A 1 100 ? -8.887 11.187 1.659 1.00 96.56 100 LEU A O 1
ATOM 758 N N . ARG A 1 101 ? -7.399 12.593 0.782 1.00 96.69 101 ARG A N 1
ATOM 759 C CA . ARG A 1 101 ? -8.434 13.417 0.141 1.00 96.69 101 ARG A CA 1
ATOM 760 C C . ARG A 1 101 ? -9.156 12.614 -0.943 1.00 96.69 101 ARG A C 1
ATOM 762 O O . ARG A 1 101 ? -8.526 12.167 -1.891 1.00 96.69 101 ARG A O 1
ATOM 769 N N . GLY A 1 102 ? -10.475 12.472 -0.831 1.00 97.00 102 GLY A N 1
ATOM 770 C CA . GLY A 1 102 ? -11.269 11.715 -1.807 1.00 97.00 102 GLY A CA 1
ATOM 771 C C . GLY A 1 102 ? -11.052 10.200 -1.748 1.00 97.00 102 GLY A C 1
ATOM 772 O O . GLY A 1 102 ? -11.552 9.486 -2.611 1.00 97.00 102 GLY A O 1
ATOM 773 N N . THR A 1 103 ? -10.317 9.697 -0.752 1.00 96.62 103 THR A N 1
ATOM 774 C CA . THR A 1 103 ? -10.150 8.259 -0.553 1.00 96.62 103 THR A CA 1
ATOM 775 C C . THR A 1 103 ? -11.483 7.620 -0.164 1.00 96.62 103 THR A C 1
ATOM 777 O O . THR A 1 103 ? -12.144 8.074 0.771 1.00 96.62 103 THR A O 1
ATOM 780 N N . LEU A 1 104 ? -11.871 6.554 -0.862 1.00 96.31 104 LEU A N 1
ATOM 781 C CA . LEU A 1 104 ? -13.092 5.802 -0.570 1.00 96.31 104 LEU A CA 1
ATOM 782 C C . LEU A 1 104 ? -12.795 4.710 0.461 1.00 96.31 104 LEU A C 1
ATOM 784 O O . LEU A 1 104 ? -11.921 3.882 0.231 1.00 96.31 104 LEU A O 1
ATOM 788 N N . LEU A 1 105 ? -13.517 4.720 1.582 1.00 93.19 105 LEU A N 1
ATOM 789 C CA . LEU A 1 105 ? -13.329 3.814 2.730 1.00 93.19 105 LEU A CA 1
ATOM 790 C C . LEU A 1 105 ? -14.606 3.031 3.088 1.00 93.19 105 LEU A C 1
ATOM 792 O O . LEU A 1 105 ? -14.705 2.474 4.182 1.00 93.19 105 LEU A O 1
ATOM 796 N N . GLU A 1 106 ? -15.600 3.022 2.200 1.00 92.44 106 GLU A N 1
ATOM 797 C CA . GLU A 1 106 ? -16.862 2.298 2.400 1.00 92.44 106 GLU A CA 1
ATOM 798 C C . GLU A 1 106 ? -16.594 0.819 2.709 1.00 92.44 106 GLU A C 1
ATOM 800 O O . GLU A 1 106 ? -15.715 0.204 2.111 1.00 92.44 106 GLU A O 1
ATOM 805 N N . ASP A 1 107 ? -17.290 0.270 3.703 1.00 91.56 107 ASP A N 1
ATOM 806 C CA . ASP A 1 107 ? -17.130 -1.111 4.185 1.00 91.56 107 ASP A CA 1
ATOM 807 C C . ASP A 1 107 ? -15.709 -1.528 4.613 1.00 91.56 107 ASP A C 1
ATOM 809 O O . ASP A 1 107 ? -15.466 -2.707 4.868 1.00 91.56 107 ASP A O 1
ATOM 813 N N . SER A 1 108 ? -14.761 -0.592 4.734 1.00 89.19 108 SER A N 1
ATOM 814 C CA . SER A 1 108 ? -13.423 -0.912 5.235 1.00 89.19 108 SER A CA 1
ATOM 815 C C . SER A 1 108 ? -13.453 -1.277 6.724 1.00 89.19 108 SER A C 1
ATOM 817 O O . SER A 1 108 ? -14.129 -0.648 7.546 1.00 89.19 108 SER A O 1
ATOM 819 N N . GLU A 1 109 ? -12.699 -2.312 7.086 1.00 89.62 109 GLU A N 1
ATOM 820 C CA . GLU A 1 109 ? -12.589 -2.789 8.460 1.00 89.62 109 GLU A CA 1
ATOM 821 C C . GLU A 1 109 ? -11.422 -2.073 9.149 1.00 89.62 109 GLU A C 1
ATOM 823 O O . GLU A 1 109 ? -10.259 -2.427 8.965 1.00 89.62 109 GLU A O 1
ATOM 828 N N . MET A 1 110 ? -11.717 -1.054 9.955 1.00 80.00 110 MET A N 1
ATOM 829 C CA . MET A 1 110 ? -10.753 -0.454 10.881 1.00 80.00 110 MET A CA 1
ATOM 830 C C . MET A 1 110 ? -11.129 -0.844 12.311 1.00 80.00 110 MET A C 1
ATOM 832 O O . MET A 1 110 ? -12.153 -0.381 12.826 1.00 80.00 110 MET A O 1
ATOM 836 N N . ASP A 1 111 ? -10.309 -1.664 12.973 1.00 63.56 111 ASP A N 1
ATOM 837 C CA . ASP A 1 111 ? -10.419 -1.816 14.424 1.00 63.56 111 ASP A CA 1
ATOM 838 C C . ASP A 1 111 ? -9.777 -0.599 15.097 1.00 63.56 111 ASP A C 1
ATOM 840 O O . ASP A 1 111 ? -8.555 -0.481 15.224 1.00 63.56 111 ASP A O 1
ATOM 844 N N . ILE A 1 112 ? -10.612 0.378 15.449 1.00 51.53 112 ILE A N 1
ATOM 845 C CA . ILE A 1 112 ? -10.167 1.564 16.166 1.00 51.53 112 ILE A CA 1
ATOM 846 C C . ILE A 1 112 ? -10.218 1.229 17.660 1.00 51.53 112 ILE A C 1
ATOM 848 O O . ILE A 1 112 ? -11.280 1.296 18.278 1.00 51.53 112 ILE A O 1
ATOM 852 N N . ARG A 1 113 ? -9.065 0.963 18.285 1.00 42.75 113 ARG A N 1
ATOM 853 C CA . ARG A 1 113 ? -8.900 1.308 19.706 1.00 42.75 113 ARG A CA 1
ATOM 854 C C . ARG A 1 113 ? -8.888 2.835 19.767 1.00 42.75 113 ARG A C 1
ATOM 856 O O . ARG A 1 113 ? -7.842 3.453 19.589 1.00 42.75 113 ARG A O 1
ATOM 863 N N . VAL A 1 114 ? -10.068 3.448 19.883 1.00 48.03 114 VAL A N 1
ATOM 864 C CA . VAL A 1 114 ? -10.224 4.909 19.862 1.00 48.03 114 VAL A CA 1
ATOM 865 C C . VAL A 1 114 ? -9.570 5.493 21.116 1.00 48.03 114 VAL A C 1
ATOM 867 O O . VAL A 1 114 ? -10.179 5.550 22.177 1.00 48.03 114 VAL A O 1
ATOM 870 N N . GLY A 1 115 ? -8.328 5.954 20.992 1.00 39.19 115 GLY A N 1
ATOM 871 C CA . GLY A 1 115 ? -7.876 7.134 21.720 1.00 39.19 115 GLY A CA 1
ATOM 872 C C . GLY A 1 115 ? -8.355 8.351 20.933 1.00 39.19 115 GLY A C 1
ATOM 873 O O . GLY A 1 115 ? -7.922 8.530 19.801 1.00 39.19 115 GLY A O 1
ATOM 874 N N . ASN A 1 116 ? -9.311 9.102 21.489 1.00 37.47 116 ASN A N 1
ATOM 875 C CA . ASN A 1 116 ? -9.918 10.347 20.985 1.00 37.47 116 ASN A CA 1
ATOM 876 C C . ASN A 1 116 ? -9.265 10.972 19.729 1.00 37.47 116 ASN A C 1
ATOM 878 O O . ASN A 1 116 ? -8.371 11.807 19.831 1.00 37.47 116 ASN A O 1
ATOM 882 N N . GLY A 1 117 ? -9.752 10.612 18.540 1.00 40.00 117 GLY A N 1
ATOM 883 C CA . GLY A 1 117 ? -9.293 11.188 17.272 1.00 40.00 117 GLY A CA 1
ATOM 884 C C . GLY A 1 117 ? -10.075 10.607 16.101 1.00 40.00 117 GLY A C 1
ATOM 885 O O . GLY A 1 117 ? -9.750 9.537 15.601 1.00 40.00 117 GLY A O 1
ATOM 886 N N . GLY A 1 118 ? -11.172 11.269 15.737 1.00 43.34 118 GLY A N 1
ATOM 887 C CA . GLY A 1 118 ? -12.242 10.715 14.914 1.00 43.34 118 GLY A CA 1
ATOM 888 C C . GLY A 1 118 ? -11.867 10.354 13.474 1.00 43.34 118 GLY A C 1
ATOM 889 O O . GLY A 1 118 ? -11.369 11.176 12.713 1.00 43.34 118 GLY A O 1
ATOM 890 N N . LEU A 1 119 ? -12.277 9.152 13.073 1.00 47.41 119 LEU A N 1
ATOM 891 C CA . LEU A 1 119 ? -12.797 8.868 11.739 1.00 47.41 119 LEU A CA 1
ATOM 892 C C . LEU A 1 119 ? -14.180 8.249 11.957 1.00 47.41 119 LEU A C 1
ATOM 894 O O . LEU A 1 119 ? -14.311 7.113 12.411 1.00 47.41 119 LEU A O 1
ATOM 898 N N . GLY A 1 120 ? -15.221 9.061 11.758 1.00 40.72 120 GLY A N 1
ATOM 899 C CA . GLY A 1 120 ? -16.607 8.664 11.978 1.00 40.72 120 GLY A CA 1
ATOM 900 C C . GLY A 1 120 ? -16.993 7.509 11.060 1.00 40.72 120 GLY A C 1
ATOM 901 O O . GLY A 1 120 ? -16.946 7.641 9.838 1.00 40.72 120 GLY A O 1
ATOM 902 N N . LYS A 1 121 ? -17.406 6.385 11.655 1.00 46.09 121 LYS A N 1
ATOM 903 C CA . LYS A 1 121 ? -18.096 5.308 10.942 1.00 46.09 121 LYS A CA 1
ATOM 904 C C . LYS A 1 121 ? -19.374 5.898 10.336 1.00 46.09 121 LYS A C 1
ATOM 906 O O . LYS A 1 121 ? -20.300 6.231 11.070 1.00 46.09 121 LYS A O 1
ATOM 911 N N . LYS A 1 122 ? -19.425 6.067 9.012 1.00 45.44 122 LYS A N 1
ATOM 912 C CA . LYS A 1 122 ? -20.675 6.399 8.319 1.00 45.44 122 LYS A CA 1
ATOM 913 C C . LYS A 1 122 ? -21.563 5.154 8.291 1.00 45.44 122 LYS A C 1
ATOM 915 O O . LYS A 1 122 ? -21.189 4.134 7.731 1.00 45.44 122 LYS A O 1
ATOM 920 N N . ASN A 1 123 ? -22.699 5.282 8.972 1.00 39.25 123 ASN A N 1
ATOM 921 C CA . ASN A 1 123 ? -23.986 4.608 8.807 1.00 39.25 123 ASN A CA 1
ATOM 922 C C . ASN A 1 123 ? -24.020 3.351 7.924 1.00 39.25 123 ASN A C 1
ATOM 924 O O . ASN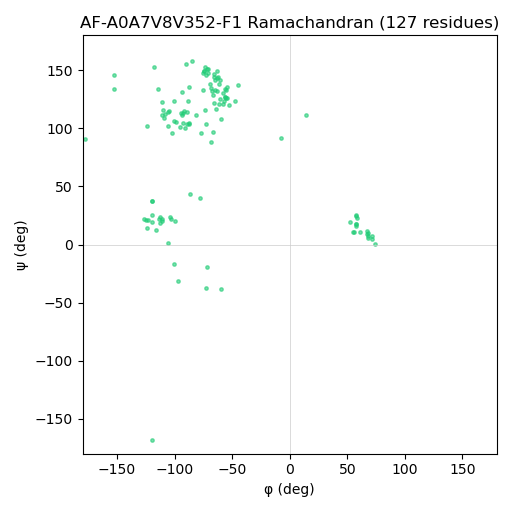 A 1 123 ? -24.015 3.438 6.699 1.00 39.25 123 ASN A O 1
ATOM 928 N N . LYS A 1 124 ? -24.244 2.197 8.564 1.00 43.19 124 LYS A N 1
ATOM 929 C CA . LYS A 1 124 ? -24.937 1.081 7.915 1.00 43.19 124 LYS A CA 1
ATOM 930 C C . LYS A 1 124 ? -26.365 1.528 7.597 1.00 43.19 124 LYS A C 1
ATOM 932 O O . LYS A 1 124 ? -27.137 1.816 8.511 1.00 43.19 124 LYS A O 1
ATOM 937 N N . SER A 1 125 ? -26.714 1.582 6.319 1.00 36.16 125 SER A N 1
ATOM 938 C CA . SER A 1 125 ? -28.108 1.635 5.876 1.00 36.16 125 SER A CA 1
ATOM 939 C C . SER A 1 125 ? -28.807 0.337 6.308 1.00 36.16 125 SER A C 1
ATOM 941 O O . SER A 1 125 ? -28.238 -0.736 6.097 1.00 36.16 125 SER A O 1
ATOM 943 N N . PRO A 1 126 ? -30.006 0.381 6.916 1.00 42.09 126 PRO A N 1
ATOM 944 C CA . PRO A 1 126 ? -30.740 -0.834 7.232 1.00 42.09 126 PRO A CA 1
ATOM 945 C C . PRO A 1 126 ? -31.209 -1.490 5.930 1.00 42.09 126 PRO A C 1
ATOM 947 O O . PRO A 1 126 ? -31.713 -0.823 5.024 1.00 42.09 126 PRO A O 1
ATOM 950 N N . SER A 1 127 ? -31.027 -2.806 5.854 1.00 39.88 127 SER A N 1
ATOM 951 C CA . SER A 1 127 ? -31.595 -3.675 4.829 1.00 39.88 127 SER A CA 1
ATOM 952 C C . SER A 1 127 ? -33.086 -3.383 4.648 1.00 39.88 127 SER A C 1
ATOM 954 O O . SER A 1 127 ? -33.854 -3.474 5.607 1.00 39.88 127 SER A O 1
ATOM 956 N N . LYS A 1 128 ? -33.501 -3.063 3.421 1.00 44.34 128 LYS A N 1
ATOM 957 C CA . LYS A 1 128 ? -34.903 -3.136 3.009 1.00 44.34 128 LYS A CA 1
ATOM 958 C C . LYS A 1 128 ? -35.075 -4.295 2.038 1.00 44.34 128 LYS A C 1
ATOM 960 O O . LYS A 1 128 ? -34.617 -4.182 0.907 1.00 44.34 128 LYS A O 1
ATOM 965 N N . SER A 1 129 ? -35.748 -5.329 2.539 1.00 45.66 129 SER A N 1
ATOM 966 C CA . SER A 1 129 ? -36.851 -6.117 1.959 1.00 45.66 129 SER A CA 1
ATOM 967 C C . SER A 1 129 ? -36.712 -7.574 2.367 1.00 45.66 129 SER A C 1
ATOM 969 O O . SER A 1 129 ? -35.713 -8.187 1.929 1.00 45.66 129 SER A O 1
#

pLDDT: mean 83.88, std 19.06, range [36.16, 98.56]

InterPro domains:
  IPR001646 Pentapeptide repeat [PF00805] (70-102)

Radius of gyration: 14.7 Å; Cα contacts (8 Å, |Δi|>4): 372; chains: 1; bounding box: 51×32×36 Å

Solvent-accessible surface area (backbone atoms only — not comparable to full-atom values): 6436 Å² total; per-residue (Å²): 105,37,43,36,29,37,83,87,78,63,46,76,74,43,80,41,87,55,87,57,42,54,57,36,86,43,51,66,34,46,34,47,60,17,45,48,57,42,36,30,32,45,14,36,33,32,49,14,36,30,33,49,13,39,27,45,52,11,35,30,35,47,14,35,34,34,46,17,38,28,36,44,17,30,30,36,47,11,35,29,37,50,13,34,32,35,46,15,33,37,38,67,41,39,57,60,77,37,40,62,58,72,43,39,57,57,77,37,44,66,70,70,84,76,71,95,73,90,78,80,82,79,73,84,76,77,89,86,133

Mean predicted aligned error: 8.39 Å

Foldseek 3Di:
DKFFADQPPRHGPDDDPDQECDQPEQDQGEQDQIAQCHEPDQYEHDQYEHHLHENANYEHHQYEHELYAQALYECALYECHLYEHALYECENYHQHNYHCHNYHQHNYHYPDPDPDDDDDDPDDDDDDD

Organism: NCBI:txid980252

Secondary structure (DSSP, 8-state):
-EEEE-TTT--EEEEE--S--TT-B-TT-B-TT-B--SB-TT-B-TT-B-TT-B-TT-B-TT-B-TT-B-TT-B-TT-B-TT-B-TT-B-TT-B-TT-B-TT-B-TT-B-----SS-------PPPP--